Protein 2A11 (pdb70)

Foldseek 3Di:
DPDCVLVCVLLPHDFDPVLLLQLQEDVQLCVQVPNHRHLQVLLVQLVVLLQVLLLVVLCVVCVPDDPVLSVQLSCQQQPLQNQLVLQQVSGDNGNLVRHRHHPVCVVVCVSNPSNSSNSSSSSVLSRCCVVPNNVSSSVSSCVSSVVSNVVSVD

Radius of gyration: 15.55 Å; Cα contacts (8 Å, |Δi|>4): 219; chains: 1; bounding box: 37×37×37 Å

B-factor: mean 55.2, std 17.91, range [18.58, 110.23]

Secondary structure (DSSP, 8-state):
----HHHHHHHTS---HHHHHHHTB-HHHHHHTTS---THHHHHHHHHHHHHHHHHHHHHH-TTS-HHHHHHHHHHHHSHHHHHHHHHHHSSS-SGGG-B--HHHHHTTGGG-HHHHHHHHHHHHHHHHHHH-HHHHHHHHHHHTHHHHHHTT-

CATH classification: 1.10.1520.10

Structure (mmCIF, N/CA/C/O backbone):
data_2A11
#
_entry.id   2A11
#
_cell.length_a   72.589
_cell.length_b   72.589
_cell.length_c   96.013
_cell.angle_alpha   90.00
_cell.angle_beta   90.00
_cell.angle_gamma   90.00
#
_symmetry.space_group_name_H-M   'P 43 21 2'
#
loop_
_entity.id
_entity.type
_entity.pdbx_description
1 polymer 'Ribonuclease III'
2 non-polymer 'CALCIUM ION'
3 water water
#
loop_
_atom_site.group_PDB
_atom_site.id
_atom_site.type_symbol
_atom_site.label_atom_id
_atom_site.label_alt_id
_atom_site.label_comp_id
_atom_site.label_asym_id
_atom_site.label_entity_id
_atom_site.label_seq_id
_atom_site.pdbx_PDB_ins_code
_atom_site.Cartn_x
_atom_site.Cartn_y
_atom_site.Cartn_z
_atom_site.occupancy
_atom_site.B_iso_or_equiv
_atom_site.auth_seq_id
_atom_site.auth_comp_id
_atom_site.auth_asym_id
_atom_site.auth_atom_id
_atom_site.pdbx_PDB_model_num
ATOM 1 N N . ILE A 1 4 ? 61.118 19.206 39.707 1.00 97.20 2 ILE A N 1
ATOM 2 C CA . ILE A 1 4 ? 62.060 19.648 40.723 1.00 98.00 2 ILE A CA 1
ATOM 3 C C . ILE A 1 4 ? 61.824 21.144 41.040 1.00 97.56 2 ILE A C 1
ATOM 4 O O . ILE A 1 4 ? 60.688 21.570 41.223 1.00 98.88 2 ILE A O 1
ATOM 9 N N . ARG A 1 5 ? 62.895 21.937 41.092 1.00 94.72 3 ARG A N 1
ATOM 10 C CA . ARG A 1 5 ? 62.922 23.370 41.396 1.00 92.24 3 ARG A CA 1
ATOM 11 C C . ARG A 1 5 ? 61.768 23.937 42.225 1.00 89.01 3 ARG A C 1
ATOM 12 O O . ARG A 1 5 ? 61.982 24.307 43.391 1.00 90.23 3 ARG A O 1
ATOM 20 N N . SER A 1 6 ? 60.565 24.023 41.652 1.00 82.04 4 SER A N 1
ATOM 21 C CA . SER A 1 6 ? 59.445 24.575 42.407 1.00 74.29 4 SER A CA 1
ATOM 22 C C . SER A 1 6 ? 59.093 23.738 43.629 1.00 67.31 4 SER A C 1
ATOM 23 O O . SER A 1 6 ? 58.845 22.534 43.544 1.00 60.90 4 SER A O 1
ATOM 26 N N . ARG A 1 7 ? 59.039 24.405 44.771 1.00 64.96 5 ARG A N 1
ATOM 27 C CA . ARG A 1 7 ? 58.743 23.728 46.019 1.00 65.58 5 ARG A CA 1
ATOM 28 C C . ARG A 1 7 ? 57.277 23.806 46.418 1.00 66.78 5 ARG A C 1
ATOM 29 O O . ARG A 1 7 ? 56.921 23.398 47.519 1.00 66.68 5 ARG A O 1
ATOM 37 N N . GLN A 1 8 ? 56.420 24.301 45.526 1.00 67.57 6 GLN A N 1
ATOM 38 C CA . GLN A 1 8 ? 55.001 24.406 45.862 1.00 67.93 6 GLN A CA 1
ATOM 39 C C . GLN A 1 8 ? 54.350 23.041 46.014 1.00 64.89 6 GLN A C 1
ATOM 40 O O . GLN A 1 8 ? 53.609 22.806 46.960 1.00 64.75 6 GLN A O 1
ATOM 46 N N . PRO A 1 9 ? 54.620 22.118 45.085 1.00 63.38 7 PRO A N 1
ATOM 47 C CA . PRO A 1 9 ? 54.005 20.794 45.217 1.00 65.63 7 PRO A CA 1
ATOM 48 C C . PRO A 1 9 ? 54.380 20.145 46.559 1.00 68.50 7 PRO A C 1
ATOM 49 O O . PRO A 1 9 ? 53.664 19.281 47.070 1.00 71.81 7 PRO A O 1
ATOM 53 N N . LEU A 1 10 ? 55.500 20.582 47.132 1.00 67.50 8 LEU A N 1
ATOM 54 C CA . LEU A 1 10 ? 55.956 20.068 48.421 1.00 61.94 8 LEU A CA 1
ATOM 55 C C . LEU A 1 10 ? 55.191 20.790 49.531 1.00 61.62 8 LEU A C 1
ATOM 56 O O . LEU A 1 10 ? 54.612 20.154 50.406 1.00 57.16 8 LEU A O 1
ATOM 61 N N . LEU A 1 11 ? 55.195 22.121 49.496 1.00 59.17 9 LEU A N 1
ATOM 62 C CA . LEU A 1 11 ? 54.486 22.898 50.506 1.00 63.57 9 LEU A CA 1
ATOM 63 C C . LEU A 1 11 ? 53.014 22.515 50.497 1.00 69.13 9 LEU A C 1
ATOM 64 O O . LEU A 1 11 ? 52.294 22.719 51.484 1.00 67.44 9 LEU A O 1
ATOM 69 N N . ASP A 1 12 ? 52.577 21.951 49.374 1.00 69.47 10 ASP A N 1
ATOM 70 C CA . ASP A 1 12 ? 51.202 21.509 49.223 1.00 71.93 10 ASP A CA 1
ATOM 71 C C . ASP A 1 12 ? 51.025 20.170 49.918 1.00 72.55 10 ASP A C 1
ATOM 72 O O . ASP A 1 12 ? 50.133 20.017 50.746 1.00 76.50 10 ASP A O 1
ATOM 77 N N . ALA A 1 13 ? 51.866 19.196 49.591 1.00 73.75 11 ALA A N 1
ATOM 78 C CA . ALA A 1 13 ? 51.768 17.896 50.246 1.00 73.51 11 ALA A CA 1
ATOM 79 C C . ALA A 1 13 ? 51.729 18.112 51.763 1.00 72.94 11 ALA A C 1
ATOM 80 O O . ALA A 1 13 ? 50.857 17.597 52.456 1.00 71.58 11 ALA A O 1
ATOM 82 N N . LEU A 1 14 ? 52.678 18.897 52.263 1.00 70.90 12 LEU A N 1
ATOM 83 C CA . LEU A 1 14 ? 52.768 19.197 53.683 1.00 70.71 12 LEU A CA 1
ATOM 84 C C . LEU A 1 14 ? 51.478 19.791 54.220 1.00 72.83 12 LEU A C 1
ATOM 85 O O . LEU A 1 14 ? 51.051 19.461 55.327 1.00 76.78 12 LEU A O 1
ATOM 90 N N . GLY A 1 15 ? 50.868 20.677 53.442 1.00 67.86 13 GLY A N 1
ATOM 91 C CA . GLY A 1 15 ? 49.618 21.280 53.860 1.00 62.43 13 GLY A CA 1
ATOM 92 C C . GLY A 1 15 ? 49.768 22.573 54.631 1.00 61.05 13 GLY A C 1
ATOM 93 O O . GLY A 1 15 ? 48.787 23.137 55.110 1.00 61.63 13 GLY A O 1
ATOM 94 N N . VAL A 1 16 ? 50.992 23.051 54.775 1.00 58.06 14 VAL A N 1
ATOM 95 C CA . VAL A 1 16 ? 51.194 24.303 55.480 1.00 56.17 14 VAL A CA 1
ATOM 96 C C . VAL A 1 16 ? 52.098 25.162 54.640 1.00 58.95 14 VAL A C 1
ATOM 97 O O . VAL A 1 16 ? 52.429 24.811 53.512 1.00 63.03 14 VAL A O 1
ATOM 101 N N . ASP A 1 17 ? 52.500 26.296 55.187 1.00 58.48 15 ASP A N 1
ATOM 102 C CA . ASP A 1 17 ? 53.376 27.173 54.454 1.00 58.27 15 ASP A CA 1
ATOM 103 C C . ASP A 1 17 ? 54.647 27.408 55.240 1.00 56.82 15 ASP A C 1
ATOM 104 O O . ASP A 1 17 ? 54.625 27.549 56.464 1.00 53.67 15 ASP A O 1
ATOM 109 N N . LEU A 1 18 ? 55.765 27.448 54.532 1.00 51.63 16 LEU A N 1
ATOM 110 C CA . LEU A 1 18 ? 57.029 27.672 55.194 1.00 50.72 16 LEU A CA 1
ATOM 111 C C . LEU A 1 18 ? 57.843 28.722 54.483 1.00 49.07 16 LEU A C 1
ATOM 112 O O . LEU A 1 18 ? 58.010 28.673 53.262 1.00 55.04 16 LEU A O 1
ATOM 117 N N . PRO A 1 19 ? 58.366 29.687 55.239 1.00 38.01 17 PRO A N 1
ATOM 118 C CA . PRO A 1 19 ? 59.191 30.763 54.695 1.00 39.67 17 PRO A CA 1
ATOM 119 C C . PRO A 1 19 ? 60.323 30.101 53.892 1.00 49.41 17 PRO A C 1
ATOM 120 O O . PRO A 1 19 ? 60.830 29.035 54.282 1.00 37.66 17 PRO A O 1
ATOM 124 N N . ASP A 1 20 ? 60.725 30.742 52.794 1.00 48.52 18 ASP A N 1
ATOM 125 C CA . ASP A 1 20 ? 61.778 30.232 51.912 1.00 45.34 18 ASP A CA 1
ATOM 126 C C . ASP A 1 20 ? 63.068 29.808 52.618 1.00 39.64 18 ASP A C 1
ATOM 127 O O . ASP A 1 20 ? 63.585 28.728 52.364 1.00 42.36 18 ASP A O 1
ATOM 132 N N . GLU A 1 21 ? 63.593 30.667 53.485 1.00 37.57 19 GLU A N 1
ATOM 133 C CA . GLU A 1 21 ? 64.821 30.368 54.194 1.00 45.87 19 GLU A CA 1
ATOM 134 C C . GLU A 1 21 ? 64.744 29.125 55.089 1.00 50.61 19 GLU A C 1
ATOM 135 O O . GLU A 1 21 ? 65.678 28.316 55.122 1.00 49.96 19 GLU A O 1
ATOM 141 N N . LEU A 1 22 ? 63.639 28.968 55.811 1.00 47.17 20 LEU A N 1
ATOM 142 C CA . LEU A 1 22 ? 63.486 27.820 56.697 1.00 48.04 20 LEU A CA 1
ATOM 143 C C . LEU A 1 22 ? 63.315 26.545 55.908 1.00 41.52 20 LEU A C 1
ATOM 144 O O . LEU A 1 22 ? 63.849 25.499 56.275 1.00 44.93 20 LEU A O 1
ATOM 149 N N . LEU A 1 23 ? 62.559 26.622 54.829 1.00 34.81 21 LEU A N 1
ATOM 150 C CA . LEU A 1 23 ? 62.341 25.443 54.014 1.00 34.68 21 LEU A CA 1
ATOM 151 C C . LEU A 1 23 ? 63.649 25.031 53.340 1.00 40.54 21 LEU A C 1
ATOM 152 O O . LEU A 1 23 ? 63.923 23.833 53.178 1.00 38.62 21 LEU A O 1
ATOM 157 N N . SER A 1 24 ? 64.460 26.023 52.962 1.00 37.60 22 SER A N 1
ATOM 158 C CA . SER A 1 24 ? 65.738 25.740 52.315 1.00 40.70 22 SER A CA 1
ATOM 159 C C . SER A 1 24 ? 66.654 25.036 53.310 1.00 39.20 22 SER A C 1
ATOM 160 O O . SER A 1 24 ? 67.232 24.009 52.992 1.00 36.52 22 SER A O 1
ATOM 163 N N . LEU A 1 25 ? 66.764 25.589 54.514 1.00 35.75 23 LEU A N 1
ATOM 164 C CA . LEU A 1 25 ? 67.583 24.992 55.550 1.00 39.12 23 LEU A CA 1
ATOM 165 C C . LEU A 1 25 ? 67.120 23.554 55.771 1.00 40.82 23 LEU A C 1
ATOM 166 O O . LEU A 1 25 ? 67.933 22.628 55.793 1.00 36.73 23 LEU A O 1
ATOM 171 N N . ALA A 1 26 ? 65.810 23.367 55.920 1.00 35.08 24 ALA A N 1
ATOM 172 C CA . ALA A 1 26 ? 65.265 22.031 56.141 1.00 31.99 24 ALA A CA 1
ATOM 173 C C . ALA A 1 26 ? 65.708 21.063 55.070 1.00 30.63 24 ALA A C 1
ATOM 174 O O . ALA A 1 26 ? 65.945 19.895 55.356 1.00 30.72 24 ALA A O 1
ATOM 176 N N . LEU A 1 27 ? 65.828 21.540 53.833 1.00 33.66 25 LEU A N 1
ATOM 177 C CA . LEU A 1 27 ? 66.222 20.656 52.726 1.00 32.94 25 LEU A CA 1
ATOM 178 C C . LEU A 1 27 ? 67.753 20.552 52.533 1.00 34.50 25 LEU A C 1
ATOM 179 O O . LEU A 1 27 ? 68.225 19.849 51.642 1.00 32.38 25 LEU A O 1
ATOM 184 N N . THR A 1 28 ? 68.525 21.233 53.375 1.00 28.19 26 THR A N 1
ATOM 185 C CA . THR A 1 28 ? 69.965 21.223 53.221 1.00 39.03 26 THR A CA 1
ATOM 186 C C . THR A 1 28 ? 70.722 20.057 53.849 1.00 35.64 26 THR A C 1
ATOM 187 O O . THR A 1 28 ? 71.021 20.075 55.022 1.00 35.30 26 THR A O 1
ATOM 191 N N . HIS A 1 29 ? 71.028 19.042 53.057 1.00 35.82 27 HIS A N 1
ATOM 192 C CA . HIS A 1 29 ? 71.784 17.910 53.583 1.00 33.67 27 HIS A CA 1
ATOM 193 C C . HIS A 1 29 ? 73.204 18.380 53.834 1.00 32.96 27 HIS A C 1
ATOM 194 O O . HIS A 1 29 ? 73.698 19.274 53.150 1.00 37.40 27 HIS A O 1
ATOM 201 N N . ARG A 1 30 ? 73.868 17.791 54.817 1.00 29.04 28 ARG A N 1
ATOM 202 C CA . ARG A 1 30 ? 75.225 18.190 55.158 1.00 39.01 28 ARG A CA 1
ATOM 203 C C . ARG A 1 30 ? 76.223 18.195 53.988 1.00 35.95 28 ARG A C 1
ATOM 204 O O . ARG A 1 30 ? 77.107 19.050 53.934 1.00 47.47 28 ARG A O 1
ATOM 212 N N . SER A 1 31 ? 76.085 17.250 53.068 1.00 37.89 29 SER A N 1
ATOM 213 C CA . SER A 1 31 ? 76.984 17.176 51.911 1.00 45.92 29 SER A CA 1
ATOM 214 C C . SER A 1 31 ? 76.969 18.501 51.140 1.00 46.55 29 SER A C 1
ATOM 215 O O . SER A 1 31 ? 78.017 19.119 50.898 1.00 47.04 29 SER A O 1
ATOM 218 N N . TYR A 1 32 ? 75.768 18.925 50.758 1.00 46.45 30 TYR A N 1
ATOM 219 C CA . TYR A 1 32 ? 75.583 20.175 50.046 1.00 39.16 30 TYR A CA 1
ATOM 220 C C . TYR A 1 32 ? 76.195 21.264 50.882 1.00 41.34 30 TYR A C 1
ATOM 221 O O . TYR A 1 32 ? 76.952 22.097 50.399 1.00 50.25 30 TYR A O 1
ATOM 230 N N . ALA A 1 33 ? 75.864 21.251 52.164 1.00 38.95 31 ALA A N 1
ATOM 231 C CA . ALA A 1 33 ? 76.351 22.266 53.077 1.00 31.44 31 ALA A CA 1
ATOM 232 C C . ALA A 1 33 ? 77.876 22.425 53.061 1.00 39.12 31 ALA A C 1
ATOM 233 O O . ALA A 1 33 ? 78.382 23.544 52.985 1.00 44.42 31 ALA A O 1
ATOM 235 N N . TYR A 1 34 ? 78.604 21.315 53.159 1.00 47.31 32 TYR A N 1
ATOM 236 C CA . TYR A 1 34 ? 80.075 21.365 53.166 1.00 49.84 32 TYR A CA 1
ATOM 237 C C . TYR A 1 34 ? 80.631 21.828 51.813 1.00 45.09 32 TYR A C 1
ATOM 238 O O . TYR A 1 34 ? 81.451 22.739 51.737 1.00 49.96 32 TYR A O 1
ATOM 247 N N . GLU A 1 35 ? 80.166 21.185 50.752 1.00 47.36 33 GLU A N 1
ATOM 248 C CA . GLU A 1 35 ? 80.573 21.510 49.398 1.00 49.87 33 GLU A CA 1
ATOM 249 C C . GLU A 1 35 ? 80.379 22.982 49.052 1.00 56.58 33 GLU A C 1
ATOM 250 O O . GLU A 1 35 ? 81.075 23.511 48.189 1.00 57.24 33 GLU A O 1
ATOM 256 N N . ASN A 1 36 ? 79.448 23.659 49.716 1.00 50.96 34 ASN A N 1
ATOM 257 C CA . ASN A 1 36 ? 79.230 25.057 49.389 1.00 50.25 34 ASN A CA 1
ATOM 258 C C . ASN A 1 36 ? 79.736 26.070 50.398 1.00 51.53 34 ASN A C 1
ATOM 259 O O . ASN A 1 36 ? 79.193 27.167 50.530 1.00 53.23 34 ASN A O 1
ATOM 264 N N . GLY A 1 37 ? 80.784 25.703 51.122 1.00 51.98 35 GLY A N 1
ATOM 265 C CA . GLY A 1 37 ? 81.373 26.643 52.056 1.00 53.26 35 GLY A CA 1
ATOM 266 C C . GLY A 1 37 ? 80.980 26.613 53.512 1.00 50.72 35 GLY A C 1
ATOM 267 O O . GLY A 1 37 ? 81.223 27.585 54.220 1.00 54.20 35 GLY A O 1
ATOM 268 N N . GLY A 1 38 ? 80.387 25.516 53.969 1.00 50.93 36 GLY A N 1
ATOM 269 C CA . GLY A 1 38 ? 79.999 25.438 55.364 1.00 54.07 36 GLY A CA 1
ATOM 270 C C . GLY A 1 38 ? 78.709 26.176 55.674 1.00 49.05 36 GLY A C 1
ATOM 271 O O . GLY A 1 38 ? 78.681 27.085 56.505 1.00 55.10 36 GLY A O 1
ATOM 272 N N . LEU A 1 39 ? 77.646 25.784 54.980 1.00 46.42 37 LEU A N 1
ATOM 273 C CA . LEU A 1 39 ? 76.307 26.352 55.166 1.00 41.69 37 LEU A CA 1
ATOM 274 C C . LEU A 1 39 ? 75.650 25.620 56.342 1.00 45.38 37 LEU A C 1
ATOM 275 O O . LEU A 1 39 ? 76.061 24.509 56.685 1.00 41.86 37 LEU A O 1
ATOM 280 N N . PRO A 1 40 ? 74.629 26.228 56.978 1.00 44.54 38 PRO A N 1
ATOM 281 C CA . PRO A 1 40 ? 73.971 25.533 58.096 1.00 36.30 38 PRO A CA 1
ATOM 282 C C . PRO A 1 40 ? 73.271 24.302 57.510 1.00 32.44 38 PRO A C 1
ATOM 283 O O . PRO A 1 40 ? 72.836 24.330 56.367 1.00 32.41 38 PRO A O 1
ATOM 287 N N . THR A 1 41 ? 73.154 23.221 58.271 1.00 30.17 39 THR A N 1
ATOM 288 C CA . THR A 1 41 ? 72.502 22.024 57.735 1.00 32.20 39 THR A CA 1
ATOM 289 C C . THR A 1 41 ? 71.145 21.771 58.369 1.00 29.62 39 THR A C 1
ATOM 290 O O . THR A 1 41 ? 70.802 22.383 59.363 1.00 30.37 39 THR A O 1
ATOM 294 N N . ASN A 1 42 ? 70.393 20.840 57.801 1.00 30.53 40 ASN A N 1
ATOM 295 C CA . ASN A 1 42 ? 69.084 20.492 58.341 1.00 28.63 40 ASN A CA 1
ATOM 296 C C . ASN A 1 42 ? 69.168 19.562 59.560 1.00 33.60 40 ASN A C 1
ATOM 297 O O . ASN A 1 42 ? 68.146 19.087 60.036 1.00 32.15 40 ASN A O 1
ATOM 302 N N . GLU A 1 43 ? 70.372 19.324 60.075 1.00 34.05 41 GLU A N 1
ATOM 303 C CA . GLU A 1 43 ? 70.548 18.414 61.209 1.00 29.70 41 GLU A CA 1
ATOM 304 C C . GLU A 1 43 ? 69.881 18.806 62.525 1.00 28.95 41 GLU A C 1
ATOM 305 O O . GLU A 1 43 ? 69.360 17.935 63.216 1.00 34.19 41 GLU A O 1
ATOM 311 N N . ARG A 1 44 ? 69.885 20.094 62.868 1.00 29.73 42 ARG A N 1
ATOM 312 C CA . ARG A 1 44 ? 69.249 20.558 64.108 1.00 29.32 42 ARG A CA 1
ATOM 313 C C . ARG A 1 44 ? 67.742 20.364 63.972 1.00 34.81 42 ARG A C 1
ATOM 314 O O . ARG A 1 44 ? 67.064 19.869 64.893 1.00 31.16 42 ARG A O 1
ATOM 322 N N . LEU A 1 45 ? 67.239 20.723 62.796 1.00 26.86 43 LEU A N 1
ATOM 323 C CA . LEU A 1 45 ? 65.829 20.581 62.472 1.00 29.10 43 LEU A CA 1
ATOM 324 C C . LEU A 1 45 ? 65.417 19.096 62.553 1.00 28.06 43 LEU A C 1
ATOM 325 O O . LEU A 1 45 ? 64.338 18.754 63.048 1.00 28.34 43 LEU A O 1
ATOM 330 N N . GLU A 1 46 ? 66.282 18.214 62.061 1.00 26.59 44 GLU A N 1
ATOM 331 C CA . GLU A 1 46 ? 66.030 16.765 62.092 1.00 27.59 44 GLU A CA 1
ATOM 332 C C 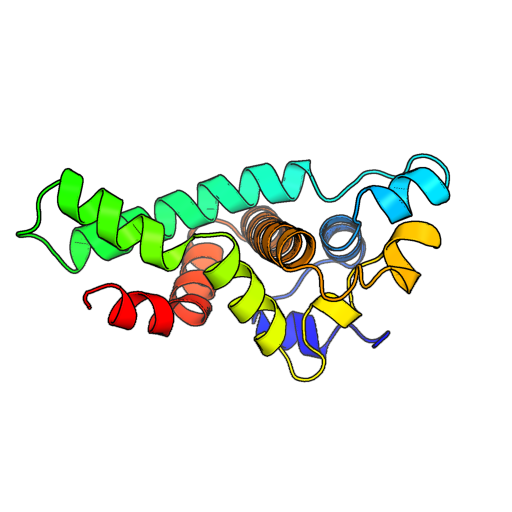. GLU A 1 46 ? 65.863 16.293 63.550 1.00 24.30 44 GLU A C 1
ATOM 333 O O . GLU A 1 46 ? 64.945 15.548 63.882 1.00 31.58 44 GLU A O 1
ATOM 339 N N . PHE A 1 47 ? 66.775 16.741 64.392 1.00 23.05 45 PHE A N 1
ATOM 340 C CA . PHE A 1 47 ? 66.809 16.437 65.826 1.00 27.52 45 PHE A CA 1
ATOM 341 C C . PHE A 1 47 ? 65.493 16.871 66.459 1.00 28.15 45 PHE A C 1
ATOM 342 O O . PHE A 1 47 ? 64.882 16.148 67.252 1.00 28.11 45 PHE A O 1
ATOM 350 N N . LEU A 1 48 ? 65.057 18.071 66.108 1.00 28.17 46 LEU A N 1
ATOM 351 C CA . LEU A 1 48 ? 63.804 18.575 66.644 1.00 21.80 46 LEU A CA 1
ATOM 352 C C . LEU A 1 48 ? 62.626 17.774 66.093 1.00 25.09 46 LEU A C 1
ATOM 353 O O . LEU A 1 48 ? 61.780 17.319 66.858 1.00 27.88 46 LEU A O 1
ATOM 358 N N . GLY A 1 49 ? 62.596 17.584 64.775 1.00 22.32 47 GLY A N 1
ATOM 359 C CA . GLY A 1 49 ? 61.500 16.867 64.160 1.00 18.58 47 GLY A CA 1
ATOM 360 C C . GLY A 1 49 ? 61.341 15.455 64.693 1.00 29.42 47 GLY A C 1
ATOM 361 O O . GLY A 1 49 ? 60.213 14.931 64.771 1.00 25.22 47 GLY A O 1
ATOM 362 N N . ASP A 1 50 ? 62.468 14.843 65.070 1.00 28.05 48 ASP A N 1
ATOM 363 C CA . ASP A 1 50 ? 62.465 13.485 65.596 1.00 28.76 48 ASP A CA 1
ATOM 364 C C . ASP A 1 50 ? 61.699 13.441 66.926 1.00 25.54 48 ASP A C 1
ATOM 365 O O . ASP A 1 50 ? 60.879 12.558 67.154 1.00 27.05 48 ASP A O 1
ATOM 370 N N . ALA A 1 51 ? 61.956 14.402 67.798 1.00 28.43 49 ALA A N 1
ATOM 371 C CA . ALA A 1 51 ? 61.238 14.443 69.077 1.00 29.30 49 ALA A CA 1
ATOM 372 C C . ALA A 1 51 ? 59.734 14.768 68.870 1.00 24.12 49 ALA A C 1
ATOM 373 O O . ALA A 1 51 ? 58.864 14.226 69.566 1.00 27.82 49 ALA A O 1
ATOM 375 N N . VAL A 1 52 ? 59.432 15.651 67.919 1.00 26.52 50 VAL A N 1
ATOM 376 C CA . VAL A 1 52 ? 58.034 16.022 67.620 1.00 23.84 50 VAL A CA 1
ATOM 377 C C . VAL A 1 52 ? 57.280 14.790 67.086 1.00 27.95 50 VAL A C 1
ATOM 378 O O . VAL A 1 52 ? 56.175 14.474 67.534 1.00 32.80 50 VAL A O 1
ATOM 382 N N . LEU A 1 53 ? 57.883 14.101 66.120 1.00 28.28 51 LEU A N 1
ATOM 383 C CA . LEU A 1 53 ? 57.289 12.898 65.562 1.00 25.34 51 LEU A CA 1
ATOM 384 C C . LEU A 1 53 ? 57.158 11.836 66.668 1.00 30.58 51 LEU A C 1
ATOM 385 O O . LEU A 1 53 ? 56.122 11.153 66.777 1.00 28.09 51 LEU A O 1
ATOM 390 N N . GLY A 1 54 ? 58.204 11.703 67.481 1.00 26.30 52 GLY A N 1
ATOM 391 C CA . GLY A 1 54 ? 58.187 10.721 68.550 1.00 25.29 52 GLY A CA 1
ATOM 392 C C . GLY A 1 54 ? 57.010 10.915 69.509 1.00 34.09 52 GLY A C 1
ATOM 393 O O . GLY A 1 54 ? 56.288 9.957 69.816 1.00 28.69 52 GLY A O 1
ATOM 394 N N . LEU A 1 55 ? 56.793 12.147 69.972 1.00 28.27 53 LEU A N 1
ATOM 395 C CA . LEU A 1 55 ? 55.684 12.390 70.897 1.00 31.72 53 LEU A CA 1
ATOM 396 C C . LEU A 1 55 ? 54.338 12.148 70.208 1.00 35.88 53 LEU A C 1
ATOM 397 O O . LEU A 1 55 ? 53.473 11.449 70.745 1.00 36.52 53 LEU A O 1
ATOM 402 N N . THR A 1 56 ? 54.166 12.702 69.014 1.00 31.15 54 THR A N 1
ATOM 403 C CA . THR A 1 56 ? 52.902 12.537 68.294 1.00 36.50 54 THR A CA 1
ATOM 404 C C . THR A 1 56 ? 52.510 11.072 68.087 1.00 37.13 54 THR A C 1
ATOM 405 O O . THR A 1 56 ? 51.376 10.681 68.344 1.00 34.56 54 THR A O 1
ATOM 409 N N . ILE A 1 57 ? 53.440 10.253 67.623 1.00 36.83 55 ILE A N 1
ATOM 410 C CA . ILE A 1 57 ? 53.122 8.849 67.404 1.00 34.16 55 ILE A CA 1
ATOM 411 C C . ILE A 1 57 ? 52.902 8.124 68.739 1.00 41.37 55 ILE A C 1
ATOM 412 O O . ILE A 1 57 ? 52.070 7.222 68.833 1.00 38.96 55 ILE A O 1
ATOM 417 N N . THR A 1 58 ? 53.642 8.538 69.769 1.00 35.98 56 THR A N 1
ATOM 418 C CA . THR A 1 58 ? 53.536 7.920 71.080 1.00 34.55 56 THR A CA 1
ATOM 419 C C . THR A 1 58 ? 52.154 8.200 71.623 1.00 37.27 56 THR A C 1
ATOM 420 O O . THR A 1 58 ? 51.474 7.293 72.102 1.00 38.64 56 THR A O 1
ATOM 424 N N . ASP A 1 59 ? 51.757 9.469 71.529 1.00 34.17 57 ASP A N 1
ATOM 425 C CA . ASP A 1 59 ? 50.469 9.970 71.999 1.00 37.49 57 ASP A CA 1
ATOM 426 C C . ASP A 1 59 ? 49.313 9.231 71.303 1.00 41.97 57 ASP A C 1
ATOM 427 O O . ASP A 1 59 ? 48.370 8.792 71.947 1.00 41.70 57 ASP A O 1
ATOM 432 N N . ALA A 1 60 ? 49.400 9.088 69.988 1.00 41.01 58 ALA A N 1
ATOM 433 C CA . ALA A 1 60 ? 48.355 8.407 69.218 1.00 49.60 58 ALA A CA 1
ATOM 434 C C . ALA A 1 60 ? 48.195 6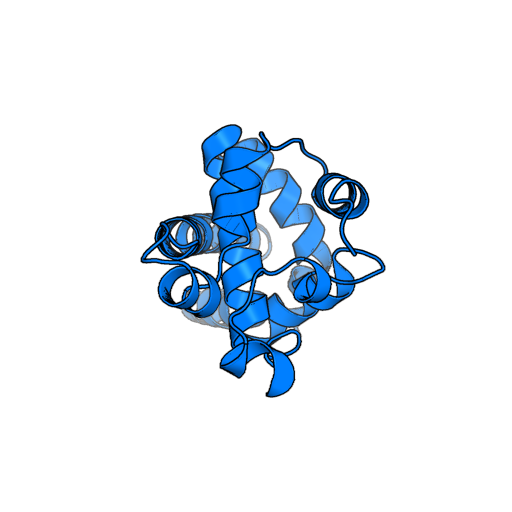.938 69.609 1.00 46.72 58 ALA A C 1
ATOM 435 O O . ALA A 1 60 ? 47.098 6.482 69.925 1.00 50.21 58 ALA A O 1
ATOM 437 N N . LEU A 1 61 ? 49.293 6.199 69.563 1.00 44.09 59 LEU A N 1
ATOM 438 C CA . LEU A 1 61 ? 49.264 4.794 69.922 1.00 40.93 59 LEU A CA 1
ATOM 439 C C . LEU A 1 61 ? 48.730 4.635 71.348 1.00 44.24 59 LEU A C 1
ATOM 440 O O . LEU A 1 61 ? 47.968 3.711 71.623 1.00 43.13 59 LEU A O 1
ATOM 445 N N . PHE A 1 62 ? 49.122 5.539 72.247 1.00 38.85 60 PHE A N 1
ATOM 446 C CA . PHE A 1 62 ? 48.664 5.500 73.639 1.00 37.50 60 PHE A CA 1
ATOM 447 C C . PHE A 1 62 ? 47.143 5.506 73.689 1.00 43.61 60 PHE A C 1
ATOM 448 O O . PHE A 1 62 ? 46.539 4.715 74.409 1.00 41.85 60 PHE A O 1
ATOM 456 N N . HIS A 1 63 ? 46.531 6.414 72.937 1.00 41.47 61 HIS A N 1
ATOM 457 C CA . HIS A 1 63 ? 45.073 6.526 72.920 1.00 47.44 61 HIS A CA 1
ATOM 458 C C . HIS A 1 63 ? 44.369 5.406 72.141 1.00 52.67 61 HIS A C 1
ATOM 459 O O . HIS A 1 63 ? 43.348 4.872 72.570 1.00 53.82 61 HIS A O 1
ATOM 466 N N . ARG A 1 64 ? 44.934 5.029 71.008 1.00 54.15 62 ARG A N 1
ATOM 467 C CA . ARG A 1 64 ? 44.327 3.997 70.180 1.00 59.04 62 ARG A CA 1
ATOM 468 C C . ARG A 1 64 ? 44.383 2.577 70.725 1.00 61.15 62 ARG A C 1
ATOM 469 O O . ARG A 1 64 ? 43.657 1.706 70.256 1.00 60.66 62 ARG A O 1
ATOM 477 N N . HIS A 1 65 ? 45.265 2.333 71.685 1.00 55.78 63 HIS A N 1
ATOM 478 C CA . HIS A 1 65 ? 45.413 1.005 72.262 1.00 55.03 63 HIS A CA 1
ATOM 479 C C . HIS A 1 65 ? 45.558 1.121 73.774 1.00 53.26 63 HIS A C 1
ATOM 480 O O . HIS A 1 65 ? 46.632 0.878 74.321 1.00 50.12 63 HIS A O 1
ATOM 487 N N . PRO A 1 66 ? 44.466 1.478 74.464 1.00 52.79 64 PRO A N 1
ATOM 488 C CA . PRO A 1 66 ? 44.400 1.653 75.917 1.00 55.14 64 PRO A CA 1
ATOM 489 C C . PRO A 1 66 ? 44.751 0.407 76.697 1.00 58.66 64 PRO A C 1
ATOM 490 O O . PRO A 1 66 ? 45.184 0.484 77.843 1.00 57.38 64 PRO A O 1
ATOM 494 N N . ASP A 1 67 ? 44.564 -0.745 76.073 1.00 59.25 65 ASP A N 1
ATOM 495 C CA . ASP A 1 67 ? 44.813 -1.994 76.758 1.00 62.96 65 ASP A CA 1
ATOM 496 C C . ASP A 1 67 ? 46.150 -2.640 76.491 1.00 59.74 65 ASP A C 1
ATOM 497 O O . ASP A 1 67 ? 46.428 -3.710 77.027 1.00 64.96 65 ASP A O 1
ATOM 502 N N . ARG A 1 68 ? 46.982 -2.006 75.673 1.00 52.49 66 ARG A N 1
ATOM 503 C CA . ARG A 1 68 ? 48.294 -2.565 75.379 1.00 51.72 66 ARG A CA 1
ATOM 504 C C . ARG A 1 68 ? 49.391 -2.022 76.297 1.00 50.30 66 ARG A C 1
ATOM 505 O O . ARG A 1 68 ? 49.373 -0.855 76.681 1.00 49.24 66 ARG A O 1
ATOM 513 N N . SER A 1 69 ? 50.333 -2.894 76.649 1.00 46.58 67 SER A N 1
ATOM 514 C CA . SER A 1 69 ? 51.433 -2.570 77.552 1.00 44.64 67 SER A CA 1
ATOM 515 C C . SER A 1 69 ? 52.489 -1.639 76.970 1.00 41.13 67 SER A C 1
ATOM 516 O O . SER A 1 69 ? 52.619 -1.505 75.754 1.00 41.35 67 SER A O 1
ATOM 519 N N . GLU A 1 70 ? 53.271 -1.023 77.849 1.00 34.52 68 GLU A N 1
ATOM 520 C CA . GLU A 1 70 ? 54.318 -0.136 77.388 1.00 38.96 68 GLU A CA 1
ATOM 521 C C . GLU A 1 70 ? 55.135 -0.844 76.318 1.00 43.70 68 GLU A C 1
ATOM 522 O O . GLU A 1 70 ? 55.331 -0.313 75.225 1.00 43.60 68 GLU A O 1
ATOM 528 N N . GLY A 1 71 ? 55.598 -2.052 76.641 1.00 47.21 69 GLY A N 1
ATOM 529 C CA . GLY A 1 71 ? 56.405 -2.832 75.719 1.00 42.19 69 GLY A CA 1
ATOM 530 C C . GLY A 1 71 ? 55.774 -2.965 74.355 1.00 44.26 69 GLY A C 1
ATOM 531 O O . GLY A 1 71 ? 56.431 -2.770 73.334 1.00 51.75 69 GLY A O 1
ATOM 532 N N . ASP A 1 72 ? 54.496 -3.309 74.329 1.00 43.57 70 ASP A N 1
ATOM 533 C CA . ASP A 1 72 ? 53.798 -3.445 73.063 1.00 49.85 70 ASP A CA 1
ATOM 534 C C . ASP A 1 72 ? 53.747 -2.089 72.370 1.00 49.20 70 ASP A C 1
ATOM 535 O O . ASP A 1 72 ? 54.000 -1.988 71.168 1.00 55.89 70 ASP A O 1
ATOM 540 N N . LEU A 1 73 ? 53.416 -1.050 73.133 1.00 42.59 71 LEU A N 1
ATOM 541 C CA . LEU A 1 73 ? 53.349 0.283 72.582 1.00 39.86 71 LEU A CA 1
ATOM 542 C C . LEU A 1 73 ? 54.710 0.625 71.967 1.00 41.35 71 LEU A C 1
ATOM 543 O O . LEU A 1 73 ? 54.773 1.154 70.866 1.00 37.74 71 LEU A O 1
ATOM 548 N N . ALA A 1 74 ? 55.797 0.302 72.660 1.00 38.69 72 ALA A N 1
ATOM 549 C CA . ALA A 1 74 ? 57.120 0.585 72.122 1.00 43.45 72 ALA A CA 1
ATOM 550 C C . ALA A 1 74 ? 57.332 -0.167 70.805 1.00 52.97 72 ALA A C 1
ATOM 551 O O . ALA A 1 74 ? 57.994 0.328 69.890 1.00 49.33 72 ALA A O 1
ATOM 553 N N . LYS A 1 75 ? 56.768 -1.366 70.710 1.00 57.99 73 LYS A N 1
ATOM 554 C CA . LYS A 1 75 ? 56.909 -2.155 69.488 1.00 60.10 73 LYS A CA 1
ATOM 555 C C . LYS A 1 75 ? 56.063 -1.556 68.357 1.00 56.91 73 LYS A C 1
ATOM 556 O O . LYS A 1 75 ? 56.526 -1.455 67.215 1.00 57.68 73 LYS A O 1
ATOM 562 N N . LEU A 1 76 ? 54.835 -1.152 68.672 1.00 52.34 74 LEU A N 1
ATOM 563 C CA . LEU A 1 76 ? 53.964 -0.536 67.671 1.00 56.87 74 LEU A CA 1
ATOM 564 C C . LEU A 1 76 ? 54.549 0.782 67.146 1.00 60.21 74 LEU A C 1
ATOM 565 O O . LEU A 1 76 ? 54.369 1.126 65.980 1.00 63.88 74 LEU A O 1
ATOM 570 N N . ARG A 1 77 ? 55.233 1.528 68.008 1.00 55.11 75 ARG A N 1
ATOM 571 C CA . ARG A 1 77 ? 55.814 2.794 67.591 1.00 52.13 75 ARG A CA 1
ATOM 572 C C . ARG A 1 77 ? 56.968 2.563 66.622 1.00 52.16 75 ARG A C 1
ATOM 573 O O . ARG A 1 77 ? 57.065 3.218 65.584 1.00 50.50 75 ARG A O 1
ATOM 581 N N . ALA A 1 78 ? 57.841 1.627 66.971 1.00 53.36 76 ALA A N 1
ATOM 582 C CA . ALA A 1 78 ? 58.994 1.306 66.145 1.00 58.84 76 ALA A CA 1
ATOM 583 C C . ALA A 1 78 ? 58.597 0.945 64.715 1.00 61.43 76 ALA A C 1
ATOM 584 O O . ALA A 1 78 ? 59.399 1.063 63.785 1.00 64.81 76 ALA A O 1
ATOM 586 N N . SER A 1 79 ? 57.356 0.516 64.538 1.00 59.50 77 SER A N 1
ATOM 587 C CA . SER A 1 79 ? 56.875 0.137 63.218 1.00 65.42 77 SER A CA 1
ATOM 588 C C . SER A 1 79 ? 56.678 1.378 62.373 1.00 63.57 77 SER A C 1
ATOM 589 O O . SER A 1 79 ? 57.039 1.422 61.196 1.00 66.61 77 SER A O 1
ATOM 592 N N . VAL A 1 80 ? 56.096 2.383 63.009 1.00 62.36 78 VAL A N 1
ATOM 593 C CA . VAL A 1 80 ? 55.775 3.640 62.374 1.00 56.94 78 VAL A CA 1
ATOM 594 C C . VAL A 1 80 ? 56.914 4.626 62.170 1.00 55.01 78 VAL A C 1
ATOM 595 O O . VAL A 1 80 ? 56.886 5.379 61.207 1.00 57.37 78 VAL A O 1
ATOM 599 N N . VAL A 1 81 ? 57.931 4.630 63.027 1.00 52.41 79 VAL A N 1
ATOM 600 C CA . VAL A 1 81 ? 58.988 5.623 62.838 1.00 50.89 79 VAL A CA 1
ATOM 601 C C . VAL A 1 81 ? 60.387 5.167 62.433 1.00 53.71 79 VAL A C 1
ATOM 602 O O . VAL A 1 81 ? 61.341 5.949 62.500 1.00 55.94 79 VAL A O 1
ATOM 606 N N . ASN A 1 82 ? 60.522 3.927 61.984 1.00 52.39 80 ASN A N 1
ATOM 607 C CA . ASN A 1 82 ? 61.829 3.422 61.569 1.00 53.38 80 ASN A CA 1
ATOM 608 C C . ASN A 1 82 ? 62.310 4.104 60.277 1.00 50.12 80 ASN A C 1
ATOM 609 O O . ASN A 1 82 ? 61.503 4.652 59.518 1.00 46.48 80 ASN A O 1
ATOM 614 N N . THR A 1 83 ? 63.620 4.067 60.033 1.00 50.42 81 THR A N 1
ATOM 615 C CA . THR A 1 83 ? 64.189 4.675 58.828 1.00 52.22 81 THR A CA 1
ATOM 616 C C . THR A 1 83 ? 63.392 4.326 57.568 1.00 60.74 81 THR A C 1
ATOM 617 O O . THR A 1 83 ? 63.015 5.218 56.805 1.00 61.11 81 THR A O 1
ATOM 621 N N . GLN A 1 84 ? 63.125 3.034 57.359 1.00 64.84 82 GLN A N 1
ATOM 622 C CA . GLN A 1 84 ? 62.364 2.575 56.191 1.00 66.24 82 GLN A CA 1
ATOM 623 C C . GLN A 1 84 ? 61.001 3.229 56.050 1.00 61.77 82 GLN A C 1
ATOM 624 O O . GLN A 1 84 ? 60.637 3.689 54.973 1.00 62.82 82 GLN A O 1
ATOM 630 N N . ALA A 1 85 ? 60.241 3.252 57.136 1.00 58.71 83 ALA A N 1
ATOM 631 C CA . ALA A 1 85 ? 58.910 3.831 57.108 1.00 54.89 83 ALA A CA 1
ATOM 632 C C . ALA A 1 85 ? 58.936 5.327 56.809 1.00 59.17 83 ALA A C 1
ATOM 633 O O . ALA A 1 85 ? 58.077 5.841 56.091 1.00 62.66 83 ALA A O 1
ATOM 635 N N . LEU A 1 86 ? 59.918 6.029 57.364 1.00 56.81 84 LEU A N 1
ATOM 636 C CA . LEU A 1 86 ? 60.037 7.465 57.138 1.00 55.25 84 LEU A CA 1
ATOM 637 C C . LEU A 1 86 ? 60.362 7.773 55.678 1.00 55.21 84 LEU A C 1
ATOM 638 O O . LEU A 1 86 ? 59.7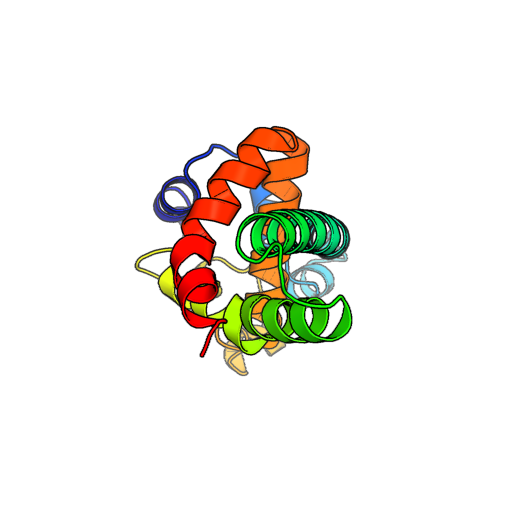40 8.634 55.052 1.00 50.93 84 LEU A O 1
ATOM 643 N N . ALA A 1 87 ? 61.345 7.060 55.145 1.00 55.35 85 ALA A N 1
ATOM 644 C CA . ALA A 1 87 ? 61.773 7.259 53.769 1.00 62.55 85 ALA A CA 1
ATOM 645 C C . ALA A 1 87 ? 60.609 7.082 52.794 1.00 64.93 85 ALA A C 1
ATOM 646 O O . ALA A 1 87 ? 60.420 7.894 51.883 1.00 64.14 85 ALA A O 1
ATOM 648 N N . ASP A 1 88 ? 59.816 6.035 52.994 1.00 66.27 86 ASP A N 1
ATOM 649 C CA . ASP A 1 88 ? 58.683 5.793 52.118 1.00 68.41 86 ASP A CA 1
ATOM 650 C C . ASP A 1 88 ? 57.685 6.943 52.156 1.00 69.19 86 ASP A C 1
ATOM 651 O O . ASP A 1 88 ? 57.027 7.227 51.153 1.00 75.30 86 ASP A O 1
ATO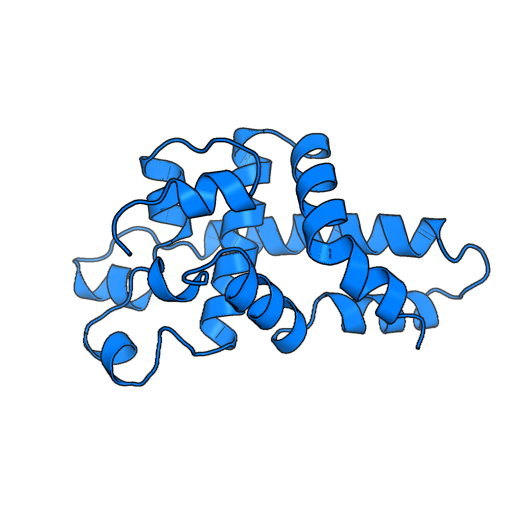M 656 N N . VAL A 1 89 ? 57.562 7.606 53.302 1.00 61.94 87 VAL A N 1
ATOM 657 C CA . VAL A 1 89 ? 56.638 8.727 53.401 1.00 59.38 87 VAL A CA 1
ATOM 658 C C . VAL A 1 89 ? 57.204 9.889 52.577 1.00 62.23 87 VAL A C 1
ATOM 659 O O . VAL A 1 89 ? 56.467 10.653 51.952 1.00 58.15 87 VAL A O 1
ATOM 663 N N . ALA A 1 90 ? 58.525 10.010 52.571 1.00 63.21 88 ALA A N 1
ATOM 664 C CA . ALA A 1 90 ? 59.178 11.068 51.812 1.00 63.62 88 ALA A CA 1
ATOM 665 C C . ALA A 1 90 ? 59.062 10.786 50.315 1.00 64.87 88 ALA A C 1
ATOM 666 O O . ALA A 1 90 ? 58.790 11.690 49.529 1.00 65.60 88 ALA A O 1
ATOM 668 N N . ARG A 1 91 ? 59.273 9.533 49.925 1.00 65.34 89 ARG A N 1
ATOM 669 C CA . ARG A 1 91 ? 59.193 9.152 48.522 1.00 67.38 89 ARG A CA 1
ATOM 670 C C . ARG A 1 91 ? 57.821 9.416 47.909 1.00 71.05 89 ARG A C 1
ATOM 671 O O . ARG A 1 91 ? 57.719 9.746 46.728 1.00 71.38 89 ARG A O 1
ATOM 679 N N . ARG A 1 92 ? 56.765 9.274 48.702 1.00 71.40 90 ARG A N 1
ATOM 680 C CA . ARG A 1 92 ? 55.424 9.485 48.182 1.00 70.17 90 ARG A CA 1
ATOM 681 C C . ARG A 1 92 ? 54.764 10.745 48.699 1.00 69.28 90 ARG A C 1
ATOM 682 O O . ARG A 1 92 ? 53.595 10.993 48.422 1.00 69.43 90 ARG A O 1
ATOM 690 N N . LEU A 1 93 ? 55.514 11.541 49.449 1.00 72.37 91 LEU A N 1
ATOM 691 C CA . LEU A 1 93 ? 54.985 12.782 50.000 1.00 72.82 91 LEU A CA 1
ATOM 692 C C . LEU A 1 93 ? 54.348 13.605 48.890 1.00 75.37 91 LEU A C 1
ATOM 693 O O . LEU A 1 93 ? 53.288 14.200 49.067 1.00 77.83 91 LEU A O 1
ATOM 698 N N . CYS A 1 94 ? 55.007 13.639 47.741 1.00 78.90 92 CYS A N 1
ATOM 699 C CA . CYS A 1 94 ? 54.497 14.381 46.598 1.00 78.54 92 CYS A CA 1
ATOM 700 C C . CYS A 1 94 ? 54.934 13.676 45.319 1.00 77.84 92 CYS A C 1
ATOM 701 O O . CYS A 1 94 ? 55.821 12.817 45.346 1.00 74.75 92 CYS A O 1
ATOM 704 N N . ALA A 1 95 ? 54.294 14.032 44.209 1.00 77.30 93 ALA A N 1
ATOM 705 C CA . ALA A 1 95 ? 54.588 13.434 42.912 1.00 76.43 93 ALA A CA 1
ATOM 706 C C . ALA A 1 95 ? 56.065 13.109 42.708 1.00 76.05 93 ALA A C 1
ATOM 707 O O . ALA A 1 95 ? 56.450 11.943 42.602 1.00 73.51 93 ALA A O 1
ATOM 709 N N . GLU A 1 96 ? 56.886 14.149 42.651 1.00 74.66 94 GLU A N 1
ATOM 710 C CA . GLU A 1 96 ? 58.316 13.983 42.446 1.00 80.14 94 GLU A CA 1
ATOM 711 C C . GLU A 1 96 ? 58.959 13.194 43.579 1.00 80.48 94 GLU A C 1
ATOM 712 O O . GLU A 1 96 ? 59.946 12.484 43.375 1.00 83.31 94 GLU A O 1
ATOM 718 N N . GLY A 1 97 ? 58.388 13.321 44.771 1.00 77.95 95 GLY A N 1
ATOM 719 C CA . GLY A 1 97 ? 58.943 12.658 45.930 1.00 74.53 95 GLY A CA 1
ATOM 720 C C . GLY A 1 97 ? 59.808 13.694 46.627 1.00 75.82 95 GLY A C 1
ATOM 721 O O . GLY A 1 97 ? 60.061 14.770 46.072 1.00 75.65 95 GLY A O 1
ATOM 722 N N . LEU A 1 98 ? 60.272 13.401 47.834 1.00 70.58 96 LEU A N 1
ATOM 723 C CA . LEU A 1 98 ? 61.095 14.372 48.534 1.00 62.14 96 LEU A CA 1
ATOM 724 C C . LEU A 1 98 ? 62.519 14.394 47.994 1.00 62.48 96 LEU A C 1
ATOM 725 O O . LEU A 1 98 ? 63.122 15.459 47.872 1.00 61.36 96 LEU A O 1
ATOM 730 N N . GLY A 1 99 ? 63.048 13.218 47.670 1.00 59.45 97 GLY A N 1
ATOM 731 C CA . GLY A 1 99 ? 64.412 13.118 47.175 1.00 58.31 97 GLY A CA 1
ATOM 732 C C . GLY A 1 99 ? 64.798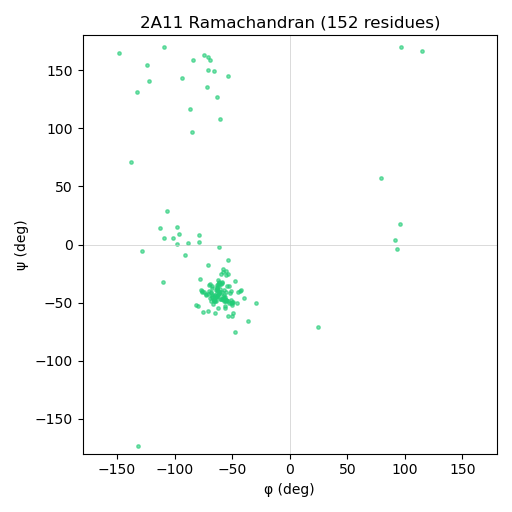 14.188 46.172 1.00 58.48 97 GLY A C 1
ATOM 733 O O . GLY A 1 99 ? 65.909 14.720 46.188 1.00 59.01 97 GLY A O 1
ATOM 734 N N . VAL A 1 100 ? 63.860 14.514 45.301 1.00 58.53 98 VAL A N 1
ATOM 735 C CA . VAL A 1 100 ? 64.089 15.506 44.277 1.00 58.38 98 VAL A CA 1
ATOM 736 C C . VAL A 1 100 ? 64.418 16.900 44.808 1.00 58.43 98 VAL A C 1
ATOM 737 O O . VAL A 1 100 ? 65.202 17.632 44.201 1.00 59.72 98 VAL A O 1
ATOM 741 N N . HIS A 1 101 ? 63.840 17.259 45.946 1.00 52.44 99 HIS A N 1
ATOM 742 C CA . HIS A 1 101 ? 64.048 18.583 46.513 1.00 49.45 99 HIS A CA 1
ATOM 743 C C . HIS A 1 101 ? 65.203 18.736 47.480 1.00 47.68 99 HIS A C 1
ATOM 744 O O . HIS A 1 101 ? 65.542 19.863 47.867 1.00 46.60 99 HIS A O 1
ATOM 751 N N . VAL A 1 102 ? 65.812 17.624 47.874 1.00 44.32 100 VAL A N 1
ATOM 752 C CA . VAL A 1 102 ? 66.930 17.685 48.813 1.00 45.02 100 VAL A CA 1
ATOM 753 C C . VAL A 1 102 ? 68.175 18.258 48.141 1.00 46.82 100 VAL A C 1
ATOM 754 O O . VAL A 1 102 ? 68.514 17.879 47.022 1.00 47.43 100 VAL A O 1
ATOM 758 N N . LEU A 1 103 ? 68.851 19.168 48.831 1.00 43.50 101 LEU A N 1
ATOM 759 C CA . LEU A 1 103 ? 70.076 19.754 48.317 1.00 47.96 101 LEU A CA 1
ATOM 760 C C . LEU A 1 103 ? 71.228 18.830 48.724 1.00 54.16 101 LEU A C 1
ATOM 761 O O . LEU A 1 103 ? 71.492 18.650 49.916 1.00 48.99 101 LEU A O 1
ATOM 766 N N . LEU A 1 104 ? 71.905 18.251 47.730 1.00 58.63 102 LEU A N 1
ATOM 767 C CA . LEU A 1 104 ? 73.015 17.324 47.972 1.00 57.54 102 LEU A CA 1
ATOM 768 C C . LEU A 1 104 ? 74.322 17.739 47.281 1.00 61.50 102 LEU A C 1
ATOM 769 O O . LEU A 1 104 ? 74.305 18.445 46.268 1.00 56.89 102 LEU A O 1
ATOM 774 N N . GLY A 1 105 ? 75.448 17.288 47.840 1.00 61.82 103 GLY A N 1
ATOM 775 C CA . GLY A 1 105 ? 76.761 17.592 47.281 1.00 64.85 103 GLY A CA 1
ATOM 776 C C . GLY A 1 105 ? 77.016 16.782 46.024 1.00 64.02 103 GLY A C 1
ATOM 777 O O . GLY A 1 105 ? 76.319 15.791 45.809 1.00 63.77 103 GLY A O 1
ATOM 778 N N . ARG A 1 106 ? 77.999 17.181 45.205 1.00 68.20 104 ARG A N 1
ATOM 779 C CA . ARG A 1 106 ? 78.308 16.459 43.951 1.00 66.36 104 ARG A CA 1
ATOM 780 C C . ARG A 1 106 ? 78.437 14.976 44.228 1.00 59.42 104 ARG A C 1
ATOM 781 O O . ARG A 1 106 ? 77.717 14.154 43.659 1.00 56.94 104 ARG A O 1
ATOM 789 N N . GLY A 1 107 ? 79.370 14.654 45.115 1.00 57.83 105 GLY A N 1
ATOM 790 C CA . GLY A 1 107 ? 79.600 13.273 45.481 1.00 61.54 105 GLY A CA 1
ATOM 791 C C . GLY A 1 107 ? 78.298 12.567 45.797 1.00 62.86 105 GLY A C 1
ATOM 792 O O . GLY A 1 107 ? 77.791 11.780 45.000 1.00 62.51 105 GLY A O 1
ATOM 793 N N . GLU A 1 108 ? 77.753 12.871 46.966 1.00 64.14 106 GLU A N 1
ATOM 794 C CA . GLU A 1 108 ? 76.506 12.282 47.432 1.00 64.99 106 GLU A CA 1
ATOM 795 C C . GLU A 1 108 ? 75.461 12.221 46.316 1.00 63.95 106 GLU A C 1
ATOM 796 O O . GLU A 1 108 ? 74.730 11.242 46.182 1.00 63.79 106 GLU A O 1
ATOM 802 N N . ALA A 1 109 ? 75.405 13.273 45.510 1.00 70.76 107 ALA A N 1
ATOM 803 C CA . ALA A 1 109 ? 74.440 13.359 44.419 1.00 79.11 107 ALA A CA 1
ATOM 804 C C . ALA A 1 109 ? 74.433 12.176 43.444 1.00 83.21 107 ALA A C 1
ATOM 805 O O . ALA A 1 109 ? 73.424 11.482 43.309 1.00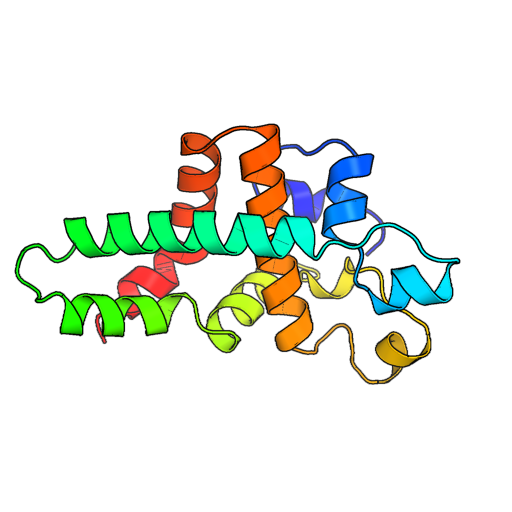 85.03 107 ALA A O 1
ATOM 807 N N . ASN A 1 110 ? 75.551 11.946 42.762 1.00 87.56 108 ASN A N 1
ATOM 808 C CA . ASN A 1 110 ? 75.631 10.862 41.777 1.00 89.81 108 ASN A CA 1
ATOM 809 C C . ASN A 1 110 ? 75.826 9.458 42.343 1.00 87.70 108 ASN A C 1
ATOM 810 O O . ASN A 1 110 ? 75.949 8.500 41.583 1.00 88.81 108 ASN A O 1
ATOM 815 N N . THR A 1 111 ? 75.864 9.336 43.667 1.00 83.52 109 THR A N 1
ATOM 816 C CA . THR A 1 111 ? 76.021 8.036 44.305 1.00 78.32 109 THR A CA 1
ATOM 817 C C . THR A 1 111 ? 74.656 7.508 44.727 1.00 74.47 109 THR A C 1
ATOM 818 O O . THR A 1 111 ? 74.556 6.572 45.518 1.00 73.38 109 THR A O 1
ATOM 822 N N . GLY A 1 112 ? 73.607 8.120 44.191 1.00 71.26 110 GLY A N 1
ATOM 823 C CA . GLY A 1 112 ? 72.259 7.707 44.528 1.00 68.38 110 GLY A CA 1
ATOM 824 C C . GLY A 1 112 ? 71.677 8.505 45.687 1.00 68.31 110 GLY A C 1
ATOM 825 O O . GLY A 1 112 ? 70.514 8.326 46.043 1.00 65.91 110 GLY A O 1
ATOM 826 N N . GLY A 1 113 ? 72.486 9.391 46.265 1.00 65.72 111 GLY A N 1
ATOM 827 C CA . GLY A 1 113 ? 72.046 10.209 47.386 1.00 66.46 111 GLY A CA 1
ATOM 828 C C . GLY A 1 113 ? 70.563 10.545 47.463 1.00 67.91 111 GLY A C 1
ATOM 829 O O . GLY A 1 113 ? 69.940 10.350 48.509 1.00 68.48 111 GLY A O 1
ATOM 830 N N . ALA A 1 114 ? 70.001 11.043 46.361 1.00 65.31 112 ALA A N 1
ATOM 831 C CA . ALA A 1 114 ? 68.591 11.433 46.278 1.00 63.27 112 ALA A CA 1
ATOM 832 C C . ALA A 1 114 ? 67.593 10.311 46.511 1.00 61.09 112 ALA A C 1
ATOM 833 O O . ALA A 1 114 ? 66.383 10.546 46.494 1.00 60.96 112 ALA A O 1
ATOM 835 N N . ASP A 1 115 ? 68.086 9.094 46.712 1.00 61.67 113 ASP A N 1
ATOM 836 C CA . ASP A 1 115 ? 67.198 7.963 46.954 1.00 63.41 113 ASP A CA 1
ATOM 837 C C . ASP A 1 115 ? 67.604 7.204 48.210 1.00 62.13 113 ASP A C 1
ATOM 838 O O . ASP A 1 115 ? 66.922 6.268 48.624 1.00 57.37 113 ASP A O 1
ATOM 843 N N . LYS A 1 116 ? 68.724 7.599 48.803 1.00 61.33 114 LYS A N 1
ATOM 844 C CA . LYS A 1 116 ? 69.191 6.965 50.025 1.00 64.50 114 LYS A CA 1
ATOM 845 C C . LYS A 1 116 ? 68.125 7.149 51.122 1.00 68.64 114 LYS A C 1
ATOM 846 O O . LYS A 1 116 ? 67.920 8.255 51.631 1.00 69.77 114 LYS A O 1
ATOM 852 N N . SER A 1 117 ? 67.437 6.060 51.462 1.00 68.23 115 SER A N 1
ATOM 853 C CA . SER A 1 117 ? 66.392 6.068 52.483 1.00 65.87 115 SER A CA 1
ATOM 854 C C . SER A 1 117 ? 66.854 6.853 53.707 1.00 63.75 115 SER A C 1
ATOM 855 O O . SER A 1 117 ? 66.091 7.612 54.310 1.00 63.72 115 SER A O 1
ATOM 858 N N . SER A 1 118 ? 68.116 6.648 54.060 1.00 59.66 116 SER A N 1
ATOM 859 C CA . SER A 1 118 ? 68.744 7.315 55.187 1.00 57.40 116 SER A CA 1
ATOM 860 C C . SER A 1 118 ? 68.568 8.830 55.081 1.00 58.04 116 SER A C 1
ATOM 861 O O . SER A 1 118 ? 68.139 9.505 56.027 1.00 49.05 116 SER A O 1
ATOM 864 N N . ILE A 1 119 ? 68.913 9.354 53.915 1.00 53.78 117 ILE A N 1
ATOM 865 C CA . ILE A 1 119 ? 68.804 10.767 53.675 1.00 48.89 117 ILE A CA 1
ATOM 866 C C . ILE A 1 119 ? 67.341 11.181 53.622 1.00 47.36 117 ILE A C 1
ATOM 867 O O . ILE A 1 119 ? 66.976 12.216 54.168 1.00 45.58 117 ILE A O 1
ATOM 872 N N . LEU A 1 120 ? 66.501 10.369 52.989 1.00 44.46 118 LEU A N 1
ATOM 873 C CA . LEU A 1 120 ? 65.078 10.686 52.894 1.00 38.12 118 LEU A CA 1
ATOM 874 C C . LEU A 1 120 ? 64.400 10.720 54.270 1.00 44.21 118 LEU A C 1
ATOM 875 O O . LEU A 1 120 ? 63.544 11.569 54.543 1.00 40.77 118 LEU A O 1
ATOM 880 N N . ALA A 1 121 ? 64.777 9.789 55.137 1.00 41.51 119 ALA A N 1
A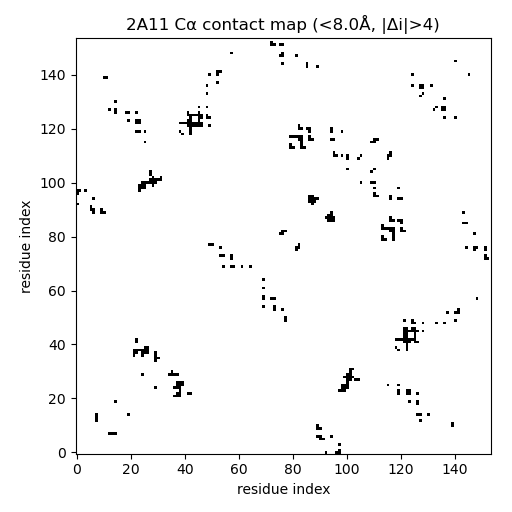TOM 881 C CA . ALA A 1 121 ? 64.193 9.738 56.474 1.00 46.07 119 ALA A CA 1
ATOM 882 C C . ALA A 1 121 ? 64.591 11.006 57.252 1.00 40.79 119 ALA A C 1
ATOM 883 O O . ALA A 1 121 ? 63.748 11.675 57.857 1.00 42.23 119 ALA A O 1
ATOM 885 N N . ASP A 1 122 ? 65.880 11.331 57.231 1.00 42.22 120 ASP A N 1
ATOM 886 C CA . ASP A 1 122 ? 66.363 12.505 57.926 1.00 40.45 120 ASP A CA 1
ATOM 887 C C . ASP A 1 122 ? 65.644 13.754 57.413 1.00 43.24 120 ASP A C 1
ATOM 888 O O . ASP A 1 122 ? 65.238 14.622 58.206 1.00 36.59 120 ASP A O 1
ATOM 893 N N . GLY A 1 123 ? 65.508 13.831 56.088 1.00 39.41 121 GLY A N 1
ATOM 894 C CA . GLY A 1 123 ? 64.860 14.961 55.441 1.00 34.16 121 GLY A CA 1
ATOM 895 C C . GLY A 1 123 ? 63.422 15.109 55.900 1.00 33.86 121 GLY A C 1
ATOM 896 O O . GLY A 1 123 ? 62.972 16.203 56.236 1.00 34.66 121 GLY A O 1
ATOM 897 N N . MET A 1 124 ? 62.695 14.002 55.923 1.00 32.17 122 MET A N 1
ATOM 898 C CA . MET A 1 124 ? 61.312 14.006 56.365 1.00 32.27 122 MET A CA 1
ATOM 899 C C . MET A 1 124 ? 61.241 14.570 57.775 1.00 35.93 122 MET A C 1
ATOM 900 O O . MET A 1 124 ? 60.398 15.424 58.076 1.00 41.39 122 MET A O 1
ATOM 905 N N . GLU A 1 125 ? 62.138 14.107 58.641 1.00 33.38 123 GLU A N 1
ATOM 906 C CA . GLU A 1 125 ? 62.147 14.593 60.009 1.00 34.58 123 GLU A CA 1
ATOM 907 C C . GLU A 1 125 ? 62.461 16.085 60.100 1.00 29.86 123 GLU A C 1
ATOM 908 O O . GLU A 1 125 ? 61.898 16.788 60.934 1.00 30.90 123 GLU A O 1
ATOM 914 N N . SER A 1 126 ? 63.347 16.573 59.240 1.00 29.10 124 SER A N 1
ATOM 915 C CA . SER A 1 126 ? 63.697 18.000 59.215 1.00 24.20 124 SER A CA 1
ATOM 916 C C . SER A 1 126 ? 62.472 18.870 58.883 1.00 26.75 124 SER A C 1
ATOM 917 O O . SER A 1 126 ? 62.255 19.924 59.469 1.00 27.35 124 SER A O 1
ATOM 920 N N . LEU A 1 127 ? 61.675 18.420 57.928 1.00 27.10 125 LEU A N 1
ATOM 921 C CA . LEU A 1 127 ? 60.483 19.168 57.554 1.00 32.08 125 LEU A CA 1
ATOM 922 C C . LEU A 1 127 ? 59.495 19.253 58.737 1.00 32.00 125 LEU A C 1
ATOM 923 O O . LEU A 1 127 ? 58.938 20.326 59.027 1.00 31.88 125 LEU A O 1
ATOM 928 N N . LEU A 1 128 ? 59.299 18.124 59.424 1.00 30.82 126 LEU A N 1
ATOM 929 C CA . LEU A 1 128 ? 58.391 18.076 60.573 1.00 30.75 126 LEU A CA 1
ATOM 930 C C . LEU A 1 128 ? 58.945 19.055 61.588 1.00 35.49 126 LEU A C 1
ATOM 931 O O . LEU A 1 128 ? 58.198 19.789 62.245 1.00 33.34 126 LEU A O 1
ATOM 936 N N . GLY A 1 129 ? 60.275 19.081 61.684 1.00 29.40 127 GLY A N 1
ATOM 937 C CA . GLY A 1 129 ? 60.919 19.998 62.597 1.00 29.55 127 GLY A CA 1
ATOM 938 C C . GLY A 1 129 ? 60.618 21.438 62.188 1.00 35.05 127 GLY A C 1
ATOM 939 O O . GLY A 1 129 ? 60.291 22.262 63.033 1.00 38.06 127 GLY A O 1
ATOM 940 N N . ALA A 1 130 ? 60.717 21.751 60.900 1.00 28.96 128 ALA A N 1
ATOM 941 C CA . ALA A 1 130 ? 60.456 23.114 60.461 1.00 36.05 128 ALA A CA 1
ATOM 942 C C . ALA A 1 130 ? 58.990 23.494 60.701 1.00 32.91 128 ALA A C 1
ATOM 943 O O . ALA A 1 130 ? 58.698 24.584 61.173 1.00 34.34 128 ALA A O 1
ATOM 945 N N . ILE A 1 131 ? 58.075 22.588 60.380 1.00 36.38 129 ILE A N 1
ATOM 946 C CA . ILE A 1 131 ? 56.660 22.863 60.580 1.00 34.97 129 ILE A CA 1
ATOM 947 C C . ILE A 1 131 ? 56.352 23.192 62.026 1.00 41.29 129 ILE A C 1
ATOM 948 O O . ILE A 1 131 ? 55.670 24.184 62.325 1.00 39.12 129 ILE A O 1
ATOM 953 N N . TYR A 1 132 ? 56.883 22.378 62.927 1.00 35.87 130 TYR A N 1
ATOM 954 C CA . TYR A 1 132 ? 56.667 22.587 64.345 1.00 32.96 130 TYR A CA 1
ATOM 955 C C . TYR A 1 132 ? 57.273 23.908 64.784 1.00 38.01 130 TYR A C 1
ATOM 956 O O . TYR A 1 132 ? 56.722 24.607 65.635 1.00 37.88 130 TYR A O 1
ATOM 965 N N . LEU A 1 133 ? 58.421 24.252 64.216 1.00 32.23 131 LEU A N 1
ATOM 966 C CA . LEU A 1 133 ? 59.081 25.484 64.614 1.00 35.88 131 LEU A CA 1
ATOM 967 C C . LEU A 1 133 ? 58.283 26.701 64.166 1.00 33.59 131 LEU A C 1
ATOM 968 O O . LEU A 1 133 ? 58.096 27.677 64.912 1.00 36.34 131 LEU A O 1
ATOM 973 N N . GLN A 1 134 ? 57.783 26.610 62.949 1.00 32.82 132 GLN A N 1
ATOM 974 C CA . GLN A 1 134 ? 57.039 27.709 62.362 1.00 44.28 132 GLN A CA 1
ATOM 975 C C . GLN A 1 134 ? 55.609 27.850 62.893 1.00 48.80 132 GLN A C 1
ATOM 976 O O . GLN A 1 134 ? 55.148 28.964 63.163 1.00 45.03 132 GLN A O 1
ATOM 982 N N . HIS A 1 135 ? 54.932 26.725 63.084 1.00 48.77 133 HIS A N 1
ATOM 983 C CA . HIS A 1 135 ? 53.546 26.764 63.493 1.00 52.13 133 HIS A CA 1
ATOM 984 C C . HIS A 1 135 ? 53.174 26.320 64.907 1.00 55.52 133 HIS A C 1
ATOM 985 O O . HIS A 1 135 ? 52.231 26.859 65.491 1.00 55.23 133 HIS A O 1
ATOM 992 N N . GLY A 1 136 ? 53.900 25.357 65.469 1.00 52.15 134 GLY A N 1
ATOM 993 C CA . GLY A 1 136 ? 53.564 24.907 66.808 1.00 39.62 134 GLY A CA 1
ATOM 994 C C . GLY A 1 136 ? 53.090 23.463 66.814 1.00 38.94 134 GLY A C 1
ATOM 995 O O . GLY A 1 136 ? 52.767 22.892 65.773 1.00 33.56 134 GLY A O 1
ATOM 996 N N . MET A 1 137 ? 53.031 22.875 68.003 1.00 43.19 135 MET A N 1
ATOM 997 C CA . MET A 1 137 ? 52.653 21.475 68.175 1.00 42.38 135 MET A CA 1
ATOM 998 C C . MET A 1 137 ? 51.362 20.977 67.518 1.00 43.13 135 MET A C 1
ATOM 999 O O . MET A 1 137 ? 51.366 19.962 66.825 1.00 46.99 135 MET A O 1
ATOM 1004 N N . GLU A 1 138 ? 50.245 21.663 67.719 1.00 47.05 136 GLU A N 1
ATOM 1005 C CA . GLU A 1 138 ? 48.995 21.146 67.153 1.00 45.17 136 GLU A CA 1
ATOM 1006 C C . GLU A 1 138 ? 48.953 21.036 65.637 1.00 42.04 136 GLU A C 1
ATOM 1007 O O . GLU A 1 138 ? 48.439 20.053 65.078 1.00 38.80 136 GLU A O 1
ATOM 1013 N N . LYS A 1 139 ? 49.509 22.027 64.953 1.00 47.72 137 LYS A N 1
ATOM 1014 C CA . LYS A 1 139 ? 49.545 21.971 63.499 1.00 43.98 137 LYS A CA 1
ATOM 1015 C C . LYS A 1 139 ? 50.481 20.833 63.079 1.00 43.17 137 LYS A C 1
ATOM 1016 O O . LYS A 1 139 ? 50.149 20.031 62.194 1.00 45.38 137 LYS A O 1
ATOM 1022 N N . ALA A 1 140 ? 51.645 20.746 63.724 1.00 40.92 138 ALA A N 1
ATOM 1023 C CA . ALA A 1 140 ? 52.579 19.670 63.402 1.00 37.49 138 ALA A CA 1
ATOM 1024 C C . ALA A 1 140 ? 51.863 18.363 63.655 1.00 33.85 138 ALA A C 1
ATOM 1025 O O . ALA A 1 140 ? 51.975 17.424 62.872 1.00 33.80 138 ALA A O 1
ATOM 1027 N N . ARG A 1 141 ? 51.108 18.304 64.751 1.00 36.65 139 ARG A N 1
ATOM 1028 C CA . ARG A 1 141 ? 50.369 17.088 65.076 1.00 39.59 139 ARG A CA 1
ATOM 1029 C C . ARG A 1 141 ? 49.454 16.708 63.908 1.00 43.38 139 ARG A C 1
ATOM 1030 O O . ARG A 1 141 ? 49.492 15.576 63.419 1.00 39.85 139 ARG A O 1
ATOM 1038 N N . GLU A 1 142 ? 48.639 17.665 63.460 1.00 45.33 140 GLU A N 1
ATOM 1039 C CA . GLU A 1 142 ? 47.724 17.432 62.335 1.00 47.60 140 GLU A CA 1
ATOM 1040 C C . GLU A 1 142 ? 48.460 16.828 61.167 1.00 50.47 140 GLU A C 1
ATOM 1041 O O . GLU A 1 142 ? 48.153 15.721 60.708 1.00 54.38 140 GLU A O 1
ATOM 1047 N N . VAL A 1 143 ? 49.436 17.590 60.672 1.00 47.02 141 VAL A N 1
ATOM 1048 C CA . VAL A 1 143 ? 50.204 17.159 59.524 1.00 41.93 141 VAL A CA 1
ATOM 1049 C C . VAL A 1 143 ? 50.688 15.739 59.713 1.00 39.74 141 VAL A C 1
ATOM 1050 O O . VAL A 1 143 ? 50.513 14.896 58.839 1.00 43.87 141 VAL A O 1
ATOM 1054 N N . ILE A 1 144 ? 51.287 15.467 60.866 1.00 42.89 142 ILE A N 1
ATOM 1055 C CA . ILE A 1 144 ? 51.801 14.131 61.142 1.00 40.13 142 ILE A CA 1
ATOM 1056 C C . ILE A 1 144 ? 50.677 13.084 61.213 1.00 40.30 142 ILE A C 1
ATOM 1057 O O . ILE A 1 144 ? 50.816 11.984 60.681 1.00 39.38 142 ILE A O 1
ATOM 1062 N N . LEU A 1 145 ? 49.565 13.394 61.875 1.00 42.42 143 LEU A N 1
ATOM 1063 C CA . LEU A 1 145 ? 48.509 12.386 61.928 1.00 52.10 143 LEU A CA 1
ATOM 1064 C C . LEU A 1 145 ? 48.077 12.033 60.493 1.00 55.67 143 LEU A C 1
ATOM 1065 O O . LEU A 1 145 ? 47.751 10.876 60.201 1.00 61.26 143 LEU A O 1
ATOM 1070 N N . ARG A 1 146 ? 48.127 13.018 59.592 1.00 57.41 144 ARG A N 1
ATOM 1071 C CA . ARG A 1 146 ? 47.766 12.794 58.192 1.00 55.38 144 ARG A CA 1
ATOM 1072 C C . ARG A 1 146 ? 48.790 11.955 57.435 1.00 56.17 144 ARG A C 1
ATOM 1073 O O . ARG A 1 146 ? 48.452 10.913 56.889 1.00 58.57 144 ARG A O 1
ATOM 1081 N N . LEU A 1 147 ? 50.046 12.386 57.395 1.00 56.83 145 LEU A N 1
ATOM 1082 C CA . LEU A 1 147 ? 51.043 11.599 56.672 1.00 55.80 145 LEU A CA 1
ATOM 1083 C C . LEU A 1 147 ? 51.262 10.207 57.245 1.00 56.46 145 LEU A C 1
ATOM 1084 O O . LEU A 1 147 ? 51.557 9.268 56.507 1.00 55.84 145 LEU A O 1
ATOM 1089 N N . PHE A 1 148 ? 51.149 10.071 58.562 1.00 55.31 146 PHE A N 1
ATOM 1090 C CA . PHE A 1 148 ? 51.381 8.776 59.187 1.00 57.50 146 PHE A CA 1
ATOM 1091 C C . PHE A 1 148 ? 50.096 8.050 59.541 1.00 62.02 146 PHE A C 1
ATOM 1092 O O . PHE A 1 148 ? 50.122 6.991 60.167 1.00 65.68 146 PHE A O 1
ATOM 1100 N N . GLY A 1 149 ? 48.973 8.626 59.127 1.00 64.32 147 GLY A N 1
ATOM 1101 C CA . GLY A 1 149 ? 47.685 8.021 59.396 1.00 67.73 147 GLY A CA 1
ATOM 1102 C C . GLY A 1 149 ? 47.590 6.563 58.987 1.0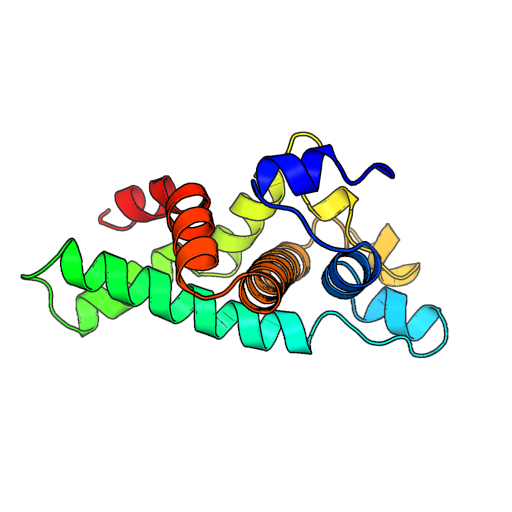0 67.52 147 GLY A C 1
ATOM 1103 O O . GLY A 1 149 ? 46.989 5.772 59.705 1.00 70.61 147 GLY A O 1
ATOM 1104 N N . PRO A 1 150 ? 48.159 6.177 57.836 1.00 70.82 148 PRO A N 1
ATOM 1105 C CA . PRO A 1 150 ? 48.125 4.797 57.342 1.00 69.87 148 PRO A CA 1
ATOM 1106 C C . PRO A 1 150 ? 49.079 3.885 58.079 1.00 70.66 148 PRO A C 1
ATOM 1107 O O . PRO A 1 150 ? 48.677 2.870 58.634 1.00 77.97 148 PRO A O 1
ATOM 1111 N N . LEU A 1 151 ? 50.355 4.247 58.049 1.00 69.84 149 LEU A N 1
ATOM 1112 C CA . LEU A 1 151 ? 51.406 3.483 58.700 1.00 67.15 149 LEU A CA 1
ATOM 1113 C C . LEU A 1 151 ? 50.961 3.130 60.125 1.00 68.71 149 LEU A C 1
ATOM 1114 O O . LEU A 1 151 ? 51.319 2.076 60.667 1.00 62.65 149 LEU A O 1
ATOM 1119 N N . LEU A 1 152 ? 50.163 4.017 60.718 1.00 68.21 150 LEU A N 1
ATOM 1120 C CA . LEU A 1 152 ? 49.634 3.799 62.055 1.00 68.15 150 LEU A CA 1
ATOM 1121 C C . LEU A 1 152 ? 48.698 2.589 62.059 1.00 72.27 150 LEU A C 1
ATOM 1122 O O . LEU A 1 152 ? 48.934 1.622 62.788 1.00 71.24 150 LEU A O 1
ATOM 1127 N N . ASP A 1 153 ? 47.639 2.649 61.247 1.00 71.79 151 ASP A N 1
ATOM 1128 C CA . ASP A 1 153 ? 46.662 1.564 61.171 1.00 70.69 151 ASP A CA 1
ATOM 1129 C C . ASP A 1 153 ? 47.337 0.259 60.842 1.00 71.73 151 ASP A C 1
ATOM 1130 O O . ASP A 1 153 ? 46.845 -0.812 61.183 1.00 72.26 151 ASP A O 1
ATOM 1135 N N . ALA A 1 154 ? 48.473 0.356 60.172 1.00 76.08 152 ALA A N 1
ATOM 1136 C CA . ALA A 1 154 ? 49.225 -0.825 59.779 1.00 81.09 152 ALA A CA 1
ATOM 1137 C C . ALA A 1 154 ? 49.969 -1.424 60.966 1.00 82.39 152 ALA A C 1
ATOM 1138 O O . ALA A 1 154 ? 50.017 -2.646 61.130 1.00 82.20 152 ALA A O 1
ATOM 1140 N N . ALA A 1 155 ? 50.544 -0.552 61.790 1.00 82.32 153 ALA A N 1
ATOM 1141 C CA . ALA A 1 155 ? 51.320 -0.973 62.952 1.00 80.75 153 ALA A CA 1
ATOM 1142 C C . ALA A 1 155 ? 50.746 -2.165 63.724 1.00 77.40 153 ALA A C 1
ATOM 1143 O O . ALA A 1 155 ? 51.488 -3.084 64.072 1.00 67.56 153 ALA A O 1
ATOM 1145 N N . PRO A 1 156 ? 49.426 -2.167 64.000 1.00 78.62 154 PRO A N 1
ATOM 1146 C CA . PRO A 1 156 ? 48.791 -3.268 64.737 1.00 83.62 154 PRO A CA 1
ATOM 1147 C C . PRO A 1 156 ? 49.025 -4.671 64.160 1.00 89.78 154 PRO A C 1
ATOM 1148 O O . PRO A 1 156 ? 48.762 -5.670 64.832 1.00 91.71 154 PRO A O 1
ATOM 1152 N N . THR A 1 157 ? 49.525 -4.748 62.929 1.00 92.31 155 THR A N 1
ATOM 1153 C CA . THR A 1 157 ? 49.779 -6.034 62.289 1.00 93.35 155 THR A CA 1
ATOM 1154 C C . THR A 1 157 ? 51.242 -6.231 61.890 1.00 94.64 155 THR A C 1
ATOM 1155 O O . THR A 1 157 ? 51.562 -6.021 60.704 1.00 95.71 155 THR A O 1
#

Solvent-accessible surface area: 8035 Å² total; per-residue (Å²): 128,219,68,62,102,50,0,20,88,24,0,50,20,95,5,47,113,120,22,4,36,56,0,3,8,21,94,20,58,0,128,78,69,72,57,72,99,25,7,71,205,10,44,166,54,0,74,66,8,2,22,96,1,0,51,42,13,3,130,124,122,25,107,143,88,68,151,38,50,34,46,141,12,90,57,44,0,39,56,70,108,9,5,0,45,22,0,76,179,21,14,109,62,3,0,10,49,9,14,47,24,3,186,47,53,47,125,110,41,1,49,91,110,27,44,8,2,4,48,3,0,12,0,0,0,0,0,0,71,110,84,79,28,41,110,74,0,57,94,3,0,58,126,25,0,17,88,52,3,98,56,16,61,161

Sequence (154 aa):
IRSRQPLLDALGVDLPDELLSLALTHRSYAYENGGLPTNERLEFLGDAVLGLTITDALFHRHPDRSEGDLAKLRASVVNTQALADVARRLCAEGLGVHVLLGRGEANTGGADKSSILADGMESLLGAIYLQHGMEKAREVILRLFGPLLDAAPT

Nearest PDB structures (foldseek):
  2a11-assembly1_A-2  TM=1.007E+00  e=8.253E-23  Mycobacterium tuberculosis
  3o2r-assembly2_D  TM=9.535E-01  e=1.117E-09  Campylobacter jejuni subsp. jejuni NCTC 11168 = ATCC 700819
  2eb1-assembly2_B  TM=7.704E-01  e=1.694E-05  Homo sapiens
  7xw2-assembly1_A  TM=8.333E-01  e=5.960E-05  Homo sapiens
  7zpi-assembly1_A  TM=7.717E-01  e=2.495E-05  Mus musculus

Organism: Mycobacterium tuberculosis (strain ATCC 25618 / H37Rv) (NCBI:txid83332)

InterPro domains:
  IPR000999 Ribonuclease III domain [PF14622] (18-144)
  IPR000999 Ribonuclease III domain [PS00517] (41-49)
  IPR000999 Ribonuclease III domain [PS50142] (19-134)
  IPR000999 Ribonuclease III domain [SM00535] (19-155)
  IPR000999 Ribonuclease III domain [cd00593] (19-151)
  IPR011907 Ribonuclease III [MF_00104] (8-224)
  IPR011907 Ribonuclease III [TIGR02191] (17-227)
  IPR014720 Double-stranded RNA-binding domain [PF00035] (162-227)
  IPR014720 Double-stranded RNA-binding domain [PS50137] (161-229)
  IPR014720 Double-stranded RNA-binding domain [SM00358] (162-228)
  IPR036389 Ribonuclease III, endonuclease domain superfamily [G3DSA:1.10.1520.10] (1-155)
  IPR036389 Ribonuclease III, endonuclease domain superfamily [SSF69065] (8-163)